Protein AF-A0A2S0N6L7-F1 (afdb_monomer_lite)

pLDDT: mean 71.46, std 18.91, range [48.66, 95.94]

Secondary structure (DSSP, 8-state):
--HHHHHHHHHSSS-HHHHHHHHHTTT-HHHHHHHHHHHHHHHHHT--TTSHHHHHHTS--S-----

Foldseek 3Di:
DPPVVVVVVVPQDPDVVSVVLCVVVVNDPVSSVVVVVVVVVVVVVVPDPPPVVVVVVVPDDDPDDDD

Sequence (67 aa):
MAQSLTAIRSAAVEDPEVEAVLAEFDGDPRRAIRALLDDIAALAEDEPAETVLTLTAAILPEAQRPG

Structure (mmCIF, N/CA/C/O backbone):
data_AF-A0A2S0N6L7-F1
#
_entry.id   AF-A0A2S0N6L7-F1
#
loop_
_atom_site.group_PDB
_atom_site.id
_atom_site.type_s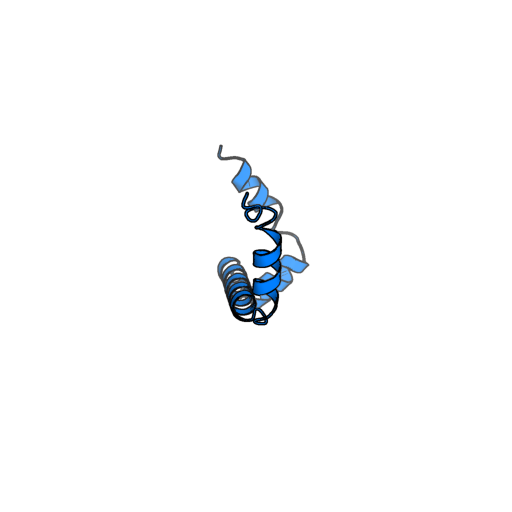ymbol
_atom_site.label_atom_id
_atom_site.label_alt_id
_atom_site.label_comp_id
_atom_site.label_asym_id
_atom_site.label_entity_id
_atom_site.label_seq_id
_atom_site.pdbx_PDB_ins_code
_atom_site.Cartn_x
_atom_site.Cartn_y
_atom_site.Cartn_z
_atom_site.occupancy
_atom_site.B_iso_or_equiv
_atom_site.auth_seq_id
_atom_site.auth_comp_id
_atom_site.auth_asym_id
_atom_site.auth_atom_id
_atom_site.pdbx_PDB_model_num
ATOM 1 N N . MET A 1 1 ? 9.654 30.367 -0.684 1.00 51.31 1 MET A N 1
ATOM 2 C CA . MET A 1 1 ? 9.258 29.071 -0.083 1.00 51.31 1 MET A CA 1
ATOM 3 C C . MET A 1 1 ? 8.958 27.991 -1.140 1.00 51.31 1 MET A C 1
ATOM 5 O O . MET A 1 1 ? 8.055 27.196 -0.948 1.00 51.31 1 MET A O 1
ATOM 9 N N . ALA A 1 2 ? 9.716 27.915 -2.244 1.00 52.59 2 ALA A N 1
ATOM 10 C CA . ALA A 1 2 ? 9.497 26.914 -3.306 1.00 52.59 2 ALA A CA 1
ATOM 11 C C . ALA A 1 2 ? 10.588 25.823 -3.362 1.00 52.59 2 ALA A C 1
ATOM 13 O O . ALA A 1 2 ? 10.498 24.902 -4.161 1.00 52.59 2 ALA A O 1
ATOM 14 N N . GLN A 1 3 ? 11.627 25.926 -2.523 1.00 52.09 3 GLN A N 1
ATOM 15 C CA . GLN A 1 3 ? 12.803 25.050 -2.599 1.00 52.09 3 GLN A CA 1
ATOM 16 C C . GLN A 1 3 ? 12.622 23.710 -1.856 1.00 52.09 3 GLN A C 1
ATOM 18 O O . GLN A 1 3 ? 13.227 22.721 -2.257 1.00 52.09 3 GLN A O 1
ATOM 23 N N . SER A 1 4 ? 11.745 23.627 -0.843 1.00 56.34 4 SER A N 1
ATOM 24 C CA . SER A 1 4 ? 11.542 22.380 -0.075 1.00 56.34 4 SER A CA 1
ATOM 25 C C . SER A 1 4 ? 10.817 21.268 -0.840 1.00 56.34 4 SER A C 1
ATOM 27 O O . SER A 1 4 ? 11.127 20.101 -0.635 1.00 56.34 4 SER A O 1
ATOM 29 N N . LEU A 1 5 ? 9.885 21.596 -1.742 1.00 53.84 5 LEU A N 1
ATOM 30 C CA . LEU A 1 5 ? 9.148 20.589 -2.524 1.00 53.84 5 LEU A CA 1
ATOM 31 C C . LEU A 1 5 ? 10.018 19.938 -3.612 1.00 53.84 5 LEU A C 1
ATOM 33 O O . LEU A 1 5 ? 9.810 18.779 -3.962 1.00 53.84 5 LEU A O 1
ATOM 37 N N . THR A 1 6 ? 11.019 20.661 -4.118 1.00 50.44 6 THR A N 1
ATOM 38 C CA . THR A 1 6 ? 11.949 20.158 -5.138 1.00 50.44 6 THR A CA 1
ATOM 39 C C . THR A 1 6 ? 12.956 19.168 -4.552 1.00 50.44 6 THR A C 1
ATOM 41 O O . THR A 1 6 ? 13.281 18.183 -5.205 1.00 50.44 6 THR A O 1
ATOM 44 N N . ALA A 1 7 ? 13.398 19.374 -3.306 1.00 49.19 7 ALA A N 1
ATOM 45 C CA . ALA A 1 7 ? 14.339 18.475 -2.634 1.00 49.19 7 ALA A CA 1
ATOM 46 C C . ALA A 1 7 ? 13.744 17.076 -2.376 1.00 49.19 7 ALA A C 1
ATOM 48 O O . ALA A 1 7 ? 14.418 16.079 -2.615 1.00 49.19 7 ALA A O 1
ATOM 49 N N . ILE A 1 8 ? 12.463 16.993 -1.989 1.00 54.00 8 ILE A N 1
ATOM 50 C CA . ILE A 1 8 ? 11.748 15.712 -1.810 1.00 54.00 8 ILE A CA 1
ATOM 51 C C . ILE A 1 8 ? 11.629 14.965 -3.147 1.00 54.00 8 ILE A C 1
ATOM 53 O O . ILE A 1 8 ? 11.789 13.752 -3.204 1.00 54.00 8 ILE A O 1
ATOM 57 N N . ARG A 1 9 ? 11.408 15.697 -4.247 1.00 53.50 9 ARG A N 1
ATOM 58 C CA . ARG A 1 9 ? 11.311 15.123 -5.597 1.00 53.50 9 ARG A CA 1
ATOM 59 C C . ARG A 1 9 ? 12.629 14.542 -6.110 1.00 53.50 9 ARG A C 1
ATOM 61 O O . ARG A 1 9 ? 12.592 13.634 -6.926 1.00 53.50 9 ARG A O 1
ATOM 68 N N . SER A 1 10 ? 13.760 15.095 -5.675 1.00 48.66 10 SER A N 1
ATOM 69 C CA . SER A 1 10 ? 15.084 14.737 -6.194 1.00 48.66 10 SER A CA 1
ATOM 70 C C . SER A 1 10 ? 15.765 13.607 -5.423 1.00 48.66 10 SER A C 1
ATOM 72 O O . SER A 1 10 ? 16.675 12.998 -5.966 1.00 48.66 10 SER A O 1
ATOM 74 N N . ALA A 1 11 ? 15.350 13.333 -4.182 1.00 52.81 11 ALA A N 1
ATOM 75 C CA . ALA A 1 11 ? 15.961 12.302 -3.338 1.00 52.81 11 ALA A CA 1
ATOM 76 C C . ALA A 1 11 ? 15.199 10.961 -3.331 1.00 52.81 11 ALA A C 1
ATOM 78 O O . ALA A 1 11 ? 15.702 9.991 -2.783 1.00 52.81 11 ALA A O 1
ATOM 79 N N . ALA A 1 12 ? 13.997 10.900 -3.914 1.00 54.78 12 ALA A N 1
ATOM 80 C CA . ALA A 1 12 ? 13.082 9.761 -3.775 1.00 54.78 12 ALA A CA 1
ATOM 81 C C . ALA A 1 12 ? 12.990 8.838 -5.010 1.00 54.78 12 ALA A C 1
ATOM 83 O O . ALA A 1 12 ? 12.096 8.000 -5.058 1.00 54.78 12 ALA A O 1
ATOM 84 N N . VAL A 1 13 ? 13.838 9.015 -6.033 1.00 55.72 13 VAL A N 1
ATOM 85 C CA . VAL A 1 13 ? 13.648 8.370 -7.356 1.00 55.72 13 VAL A CA 1
ATOM 86 C C . VAL A 1 13 ? 14.714 7.311 -7.688 1.00 55.72 13 VAL A C 1
ATOM 88 O O . VAL A 1 13 ? 14.607 6.676 -8.723 1.00 55.72 13 VAL A O 1
ATOM 91 N N . GLU A 1 14 ? 15.699 7.060 -6.818 1.00 66.88 14 GLU A N 1
ATOM 92 C CA . GLU A 1 14 ? 16.754 6.045 -7.052 1.00 66.88 14 GLU A CA 1
ATOM 93 C C . GLU A 1 14 ? 16.863 5.024 -5.906 1.00 66.88 14 GLU A C 1
ATOM 95 O O . GLU A 1 14 ? 17.939 4.504 -5.613 1.00 66.88 14 GLU A O 1
ATOM 100 N N . ASP A 1 15 ? 15.759 4.766 -5.207 1.00 83.31 15 ASP A N 1
ATOM 101 C CA . ASP A 1 15 ? 15.714 3.699 -4.210 1.00 83.31 15 ASP A CA 1
ATOM 102 C C . ASP A 1 15 ? 15.148 2.427 -4.870 1.00 83.31 15 ASP A C 1
ATOM 104 O O . ASP A 1 15 ? 13.998 2.452 -5.323 1.00 83.31 15 ASP A O 1
ATOM 108 N N . PRO A 1 16 ? 15.917 1.322 -4.948 1.00 87.00 16 PRO A N 1
ATOM 109 C CA . PRO A 1 16 ? 15.465 0.094 -5.598 1.00 87.00 16 PRO A CA 1
ATOM 110 C C . PRO A 1 16 ? 14.230 -0.513 -4.921 1.00 87.00 16 PRO A C 1
ATOM 112 O O . PRO A 1 16 ? 13.454 -1.199 -5.583 1.00 87.00 16 PRO A O 1
ATOM 115 N N . GLU A 1 17 ? 14.014 -0.260 -3.627 1.00 86.88 17 GLU A N 1
ATOM 116 C CA . GLU A 1 17 ? 12.810 -0.696 -2.917 1.00 86.88 17 GLU A CA 1
ATOM 117 C C . GLU A 1 17 ? 11.597 0.123 -3.370 1.00 86.88 17 GLU A C 1
ATOM 119 O O . GLU A 1 17 ? 10.533 -0.434 -3.645 1.00 86.88 17 GLU A O 1
ATOM 124 N N . VAL A 1 18 ? 11.767 1.438 -3.537 1.00 86.69 18 VAL A N 1
ATOM 125 C CA . VAL A 1 18 ? 10.715 2.320 -4.067 1.00 86.69 18 VAL A CA 1
ATOM 126 C C . VAL A 1 18 ? 10.395 1.970 -5.519 1.00 86.69 18 VAL A C 1
ATOM 128 O O . VAL A 1 18 ? 9.223 1.941 -5.888 1.00 86.69 18 VAL A O 1
ATOM 131 N N . GLU A 1 19 ? 11.397 1.661 -6.343 1.00 88.75 19 GLU A N 1
ATOM 132 C CA . GLU A 1 19 ? 11.186 1.214 -7.724 1.00 88.75 19 GLU A CA 1
ATOM 133 C C . GLU A 1 19 ? 10.406 -0.102 -7.796 1.00 88.75 19 GLU A C 1
ATOM 135 O O . GLU A 1 19 ? 9.498 -0.220 -8.621 1.00 88.75 19 GLU A O 1
ATOM 140 N N . ALA A 1 20 ? 10.710 -1.067 -6.919 1.00 90.50 20 ALA A N 1
ATOM 141 C CA . ALA A 1 20 ? 9.972 -2.327 -6.842 1.00 90.50 20 ALA A CA 1
ATOM 142 C C . ALA A 1 20 ? 8.496 -2.082 -6.505 1.00 90.50 20 ALA A C 1
ATOM 144 O O . ALA A 1 20 ? 7.617 -2.573 -7.212 1.00 90.50 20 ALA A O 1
ATOM 145 N N . VAL A 1 21 ? 8.225 -1.249 -5.495 1.00 89.69 21 VAL A N 1
ATOM 146 C CA . VAL A 1 21 ? 6.856 -0.866 -5.130 1.00 89.69 21 VAL A CA 1
ATOM 147 C C . VAL A 1 21 ? 6.167 -0.172 -6.302 1.00 89.69 21 VAL A C 1
ATOM 149 O O . VAL A 1 21 ? 5.057 -0.532 -6.667 1.00 89.69 21 VAL A O 1
ATOM 152 N N . LEU A 1 22 ? 6.810 0.796 -6.955 1.00 91.62 22 LEU A N 1
ATOM 153 C CA . LEU A 1 22 ? 6.201 1.487 -8.092 1.00 91.62 22 LEU A CA 1
ATOM 154 C C . LEU A 1 22 ? 5.919 0.543 -9.265 1.00 91.62 22 LEU A C 1
ATOM 156 O O . LEU A 1 22 ? 4.885 0.704 -9.913 1.00 91.62 22 LEU A O 1
ATOM 160 N N . ALA A 1 23 ? 6.773 -0.449 -9.520 1.00 93.06 23 ALA A N 1
ATOM 161 C CA . ALA A 1 23 ? 6.549 -1.451 -10.559 1.00 93.06 23 ALA A CA 1
ATOM 162 C C . ALA A 1 23 ? 5.270 -2.275 -10.317 1.00 93.06 23 ALA A C 1
ATOM 164 O O . ALA A 1 23 ? 4.570 -2.592 -11.278 1.00 93.06 23 ALA A O 1
ATOM 165 N N . GLU A 1 24 ? 4.914 -2.555 -9.060 1.00 93.56 24 GLU A N 1
ATOM 166 C CA . GLU A 1 24 ? 3.654 -3.226 -8.697 1.00 93.56 24 GLU A CA 1
ATOM 167 C C . GLU A 1 24 ? 2.410 -2.382 -9.032 1.00 93.56 24 GLU A C 1
ATOM 169 O O . GLU A 1 24 ? 1.332 -2.926 -9.276 1.00 93.56 24 GLU A O 1
ATOM 174 N N . PHE A 1 25 ? 2.555 -1.054 -9.101 1.00 95.31 25 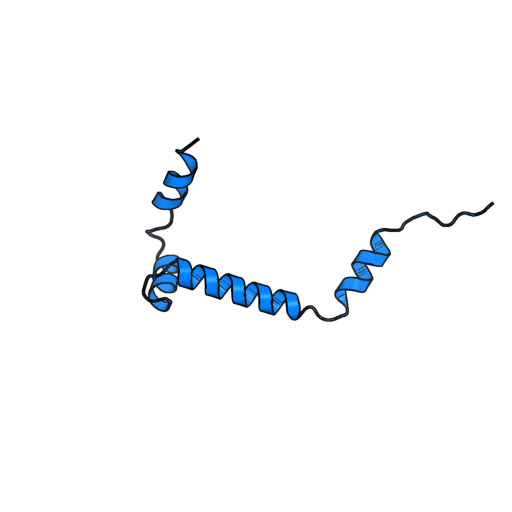PHE A N 1
ATOM 175 C CA . PHE A 1 25 ? 1.472 -0.100 -9.362 1.00 95.31 25 PHE A CA 1
ATOM 176 C C . PHE A 1 25 ? 1.568 0.575 -10.740 1.00 95.31 25 PHE A C 1
ATOM 178 O O . PHE A 1 25 ? 1.156 1.728 -10.892 1.00 95.31 25 PHE A O 1
ATOM 185 N N . ASP A 1 26 ? 2.096 -0.123 -11.752 1.00 93.06 26 ASP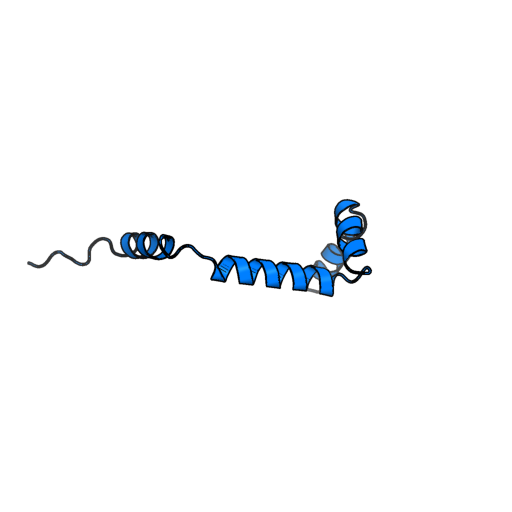 A N 1
ATOM 186 C CA . ASP A 1 26 ? 2.250 0.380 -13.132 1.00 93.06 26 ASP A CA 1
ATOM 187 C C . ASP A 1 26 ? 3.113 1.660 -13.232 1.00 93.06 26 ASP A C 1
ATOM 189 O O . ASP A 1 26 ? 2.960 2.474 -14.145 1.00 93.06 26 ASP A O 1
ATOM 193 N N . GLY A 1 27 ? 4.005 1.880 -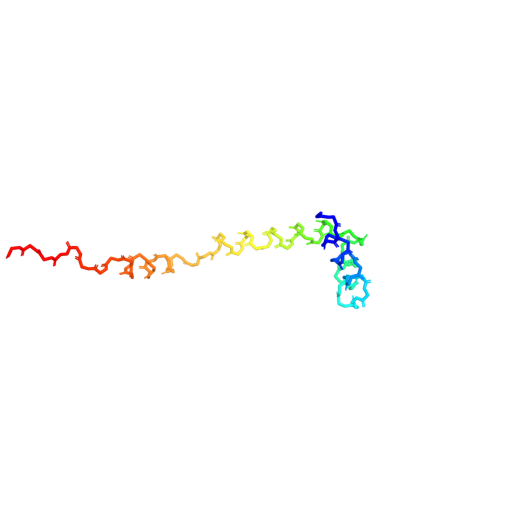12.266 1.00 90.88 27 GLY A N 1
ATOM 194 C CA . GLY A 1 27 ? 4.810 3.093 -12.145 1.00 90.88 27 GLY A CA 1
ATOM 195 C C . GLY A 1 27 ? 4.035 4.322 -11.658 1.00 90.88 27 GLY A C 1
ATOM 196 O O . GLY A 1 27 ? 4.577 5.426 -11.719 1.00 90.88 27 GLY A O 1
ATOM 197 N N . ASP A 1 28 ? 2.785 4.180 -11.193 1.00 90.56 28 ASP A N 1
ATOM 198 C CA . ASP A 1 28 ? 1.978 5.300 -10.698 1.00 90.56 28 ASP A CA 1
ATOM 199 C C . ASP A 1 28 ? 2.133 5.493 -9.174 1.00 90.56 28 ASP A C 1
ATOM 201 O O . ASP A 1 28 ? 1.464 4.817 -8.380 1.00 90.56 28 ASP A O 1
ATOM 205 N N . PRO A 1 29 ? 2.925 6.486 -8.721 1.00 89.12 29 PRO A N 1
ATOM 206 C CA . PRO A 1 29 ? 3.101 6.756 -7.296 1.00 89.12 29 PRO A CA 1
ATOM 207 C C . PRO A 1 29 ? 1.803 7.183 -6.610 1.00 89.12 29 PRO A C 1
ATOM 209 O O . PRO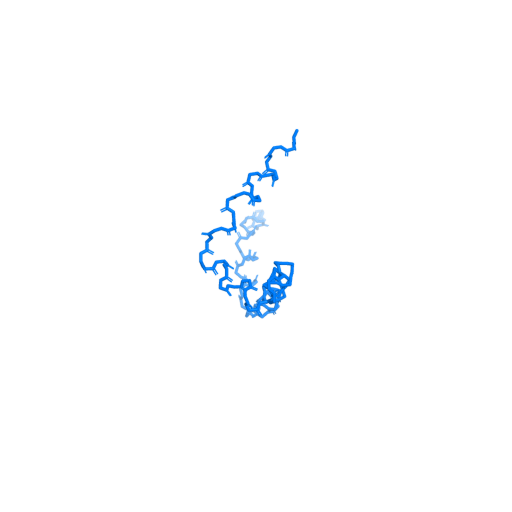 A 1 29 ? 1.624 6.942 -5.419 1.00 89.12 29 PRO A O 1
ATOM 212 N N . ARG A 1 30 ? 0.864 7.816 -7.327 1.00 93.81 30 ARG A N 1
ATOM 213 C CA . ARG A 1 30 ? -0.415 8.228 -6.730 1.00 93.81 30 ARG A CA 1
ATOM 214 C C . ARG A 1 30 ? -1.278 7.019 -6.418 1.00 93.81 30 ARG A C 1
ATOM 216 O O . ARG A 1 30 ? -2.028 7.060 -5.447 1.00 93.81 30 ARG A O 1
ATOM 223 N N . ARG A 1 31 ? -1.199 5.978 -7.245 1.00 94.06 31 ARG A N 1
ATOM 224 C CA . ARG A 1 31 ? -1.932 4.732 -7.039 1.00 94.06 31 ARG A CA 1
ATOM 225 C C . ARG A 1 31 ? -1.368 3.956 -5.853 1.00 94.06 31 ARG A C 1
ATOM 227 O O . ARG A 1 31 ? -2.150 3.580 -4.990 1.00 94.06 31 ARG A O 1
ATOM 234 N N . ALA A 1 32 ? -0.043 3.834 -5.766 1.00 92.69 32 ALA A N 1
ATOM 235 C CA . ALA A 1 32 ? 0.634 3.217 -4.625 1.00 92.69 32 ALA A CA 1
ATOM 236 C C . ALA A 1 32 ? 0.292 3.921 -3.298 1.00 92.69 32 ALA A C 1
ATOM 238 O O . ALA A 1 32 ? -0.115 3.282 -2.332 1.00 92.69 32 ALA A O 1
ATOM 239 N N . ILE A 1 33 ? 0.366 5.260 -3.267 1.00 93.62 33 ILE A N 1
ATOM 240 C CA . ILE A 1 33 ? 0.028 6.047 -2.069 1.00 93.62 33 ILE A CA 1
ATOM 241 C C . ILE A 1 33 ? -1.442 5.869 -1.674 1.00 93.62 33 ILE A C 1
ATOM 243 O O . ILE A 1 33 ? -1.743 5.779 -0.490 1.00 93.62 33 ILE A O 1
ATOM 247 N N . ARG A 1 34 ? -2.368 5.833 -2.639 1.00 95.88 34 ARG A N 1
ATOM 248 C CA . ARG A 1 34 ? -3.793 5.620 -2.339 1.00 95.88 34 ARG A CA 1
ATOM 249 C C . ARG A 1 34 ? -4.049 4.241 -1.746 1.00 95.88 34 ARG A C 1
ATOM 251 O O . ARG A 1 34 ? -4.717 4.180 -0.728 1.00 95.88 34 ARG A O 1
ATOM 258 N N . ALA A 1 35 ? -3.468 3.191 -2.327 1.00 95.38 35 ALA A N 1
ATOM 259 C CA . ALA A 1 35 ? -3.589 1.835 -1.796 1.00 95.38 35 ALA A CA 1
ATOM 260 C C . ALA A 1 35 ? -3.111 1.761 -0.336 1.00 95.38 35 ALA A C 1
ATOM 262 O O . ALA A 1 35 ? -3.831 1.270 0.522 1.00 95.38 35 ALA A O 1
ATOM 263 N N . LEU A 1 36 ? -1.959 2.370 -0.032 1.00 94.00 36 LEU A N 1
ATOM 264 C CA . LEU A 1 36 ? -1.453 2.445 1.339 1.00 94.00 36 LEU A CA 1
ATOM 265 C C . LEU A 1 36 ? -2.406 3.188 2.291 1.00 94.00 36 LEU A C 1
ATOM 267 O O . LEU A 1 36 ? -2.584 2.781 3.435 1.00 94.00 36 LEU A O 1
ATOM 271 N N . LEU A 1 37 ? -2.994 4.302 1.850 1.00 95.94 37 LEU A N 1
ATOM 272 C CA . LEU A 1 37 ? -3.944 5.055 2.674 1.00 95.94 37 LEU A CA 1
ATOM 273 C C . LEU A 1 37 ? -5.241 4.274 2.916 1.00 95.94 37 LEU A C 1
ATOM 275 O O . LEU A 1 37 ? -5.786 4.362 4.016 1.00 95.94 37 LEU A O 1
ATOM 279 N N . ASP A 1 38 ? -5.705 3.513 1.925 1.00 95.25 38 ASP A N 1
ATOM 280 C CA . ASP A 1 38 ? -6.874 2.641 2.053 1.00 95.25 38 ASP A CA 1
ATOM 281 C C . ASP A 1 38 ? -6.598 1.509 3.062 1.00 95.25 38 ASP A C 1
ATOM 283 O O . ASP A 1 38 ? -7.419 1.265 3.947 1.00 95.25 38 ASP A O 1
ATOM 287 N N . ASP A 1 39 ? -5.411 0.893 3.014 1.00 93.94 39 ASP A N 1
ATOM 288 C CA . ASP A 1 39 ? -4.992 -0.137 3.975 1.00 93.94 39 ASP A CA 1
ATOM 289 C C . ASP A 1 39 ? -4.901 0.415 5.407 1.00 93.94 39 ASP A C 1
ATOM 291 O O . ASP A 1 39 ? -5.360 -0.214 6.361 1.00 93.94 39 ASP A O 1
ATOM 295 N N . ILE A 1 40 ? -4.349 1.622 5.580 1.00 92.94 40 ILE A N 1
ATOM 296 C CA . ILE A 1 40 ? -4.289 2.296 6.887 1.00 92.94 40 ILE A CA 1
ATOM 297 C C . ILE A 1 40 ? -5.696 2.597 7.413 1.00 92.94 40 ILE A C 1
ATOM 299 O O . ILE A 1 40 ? -5.944 2.438 8.608 1.00 92.94 40 ILE A O 1
ATOM 303 N N . ALA A 1 41 ? -6.612 3.037 6.547 1.00 92.88 41 ALA A N 1
ATOM 304 C CA . ALA A 1 41 ? -7.994 3.294 6.937 1.00 92.88 41 ALA A CA 1
ATOM 305 C C . ALA A 1 41 ? -8.689 2.007 7.402 1.00 92.88 41 ALA A C 1
ATOM 307 O O . ALA A 1 41 ? -9.313 2.010 8.460 1.00 92.88 41 ALA A O 1
ATOM 308 N N . ALA A 1 42 ? -8.501 0.899 6.679 1.00 92.06 42 ALA A N 1
ATOM 309 C CA . ALA A 1 42 ? -9.026 -0.405 7.073 1.00 92.06 42 ALA A CA 1
ATOM 310 C C . ALA A 1 42 ? -8.483 -0.854 8.440 1.00 92.06 42 ALA A C 1
ATOM 312 O O . ALA A 1 42 ? -9.251 -1.272 9.300 1.00 92.06 42 ALA A O 1
ATOM 313 N N . LEU A 1 43 ? -7.178 -0.690 8.685 1.00 89.75 43 LEU A N 1
ATOM 314 C CA . LEU A 1 43 ? -6.563 -1.006 9.980 1.00 89.75 43 LEU A CA 1
ATOM 315 C C . LEU A 1 43 ? -7.095 -0.137 11.127 1.00 89.75 43 LEU A C 1
ATOM 317 O O . LEU A 1 43 ? -7.201 -0.614 12.253 1.00 89.75 43 LEU A O 1
ATOM 321 N N . ALA A 1 44 ? -7.420 1.129 10.860 1.00 87.94 44 ALA A N 1
ATOM 322 C CA . ALA A 1 44 ? -7.992 2.028 11.859 1.00 87.94 44 ALA A CA 1
ATOM 323 C C . ALA A 1 44 ? -9.450 1.676 12.209 1.00 87.94 44 ALA A C 1
ATOM 325 O O . ALA A 1 44 ? -9.890 1.924 13.331 1.00 87.94 44 ALA A O 1
ATOM 326 N N . GLU A 1 45 ? -10.200 1.111 11.262 1.00 82.69 45 GLU A N 1
ATOM 327 C CA . GLU A 1 45 ? -11.556 0.602 11.495 1.00 82.69 45 GLU A CA 1
ATOM 328 C C . GLU A 1 45 ? -11.555 -0.735 12.259 1.00 82.69 45 GLU A C 1
ATOM 330 O O . GLU A 1 45 ? -12.501 -1.011 12.997 1.00 82.69 45 GLU A O 1
ATOM 335 N N . ASP A 1 46 ? -10.477 -1.516 12.142 1.00 71.25 46 ASP A N 1
ATOM 336 C CA . ASP A 1 46 ? -10.283 -2.826 12.784 1.00 71.25 46 ASP A CA 1
ATOM 337 C C . ASP A 1 46 ? -9.734 -2.754 14.227 1.00 71.25 46 ASP A C 1
ATOM 339 O O . ASP A 1 46 ? -9.340 -3.779 14.794 1.00 71.25 46 ASP A O 1
ATOM 343 N N . GLU A 1 47 ? -9.717 -1.570 14.859 1.00 59.22 47 GLU A N 1
ATOM 344 C CA . GLU A 1 47 ? -9.356 -1.434 16.277 1.00 59.22 47 GLU A CA 1
ATOM 345 C C . GLU A 1 47 ? -10.141 -2.457 17.125 1.00 59.22 47 GLU A C 1
ATOM 347 O O . GLU A 1 47 ? -11.381 -2.433 17.142 1.00 59.22 47 GLU A O 1
ATOM 352 N N . PRO A 1 48 ? -9.464 -3.356 17.872 1.00 55.91 48 PRO A N 1
ATOM 353 C CA . PRO A 1 48 ? -10.160 -4.207 18.816 1.00 55.91 48 PRO A CA 1
ATOM 354 C C . PRO A 1 48 ? -10.862 -3.282 19.809 1.00 55.91 48 PRO A C 1
ATOM 356 O O . PRO A 1 48 ? -10.244 -2.373 20.365 1.00 55.91 48 PRO A O 1
ATOM 359 N N . ALA A 1 49 ? -12.152 -3.517 20.054 1.00 55.38 49 ALA A N 1
ATOM 360 C CA . ALA A 1 49 ? -13.029 -2.706 20.910 1.00 55.38 49 ALA A CA 1
ATOM 361 C C . ALA A 1 49 ? -12.533 -2.474 22.366 1.00 55.38 49 ALA A C 1
ATOM 363 O O . ALA A 1 49 ? -13.248 -1.902 23.187 1.00 55.38 49 ALA A O 1
ATOM 364 N N . GLU A 1 50 ? -11.324 -2.914 22.710 1.00 52.56 50 GLU A N 1
ATOM 365 C CA . GLU A 1 50 ? -10.723 -2.931 24.036 1.00 52.56 50 GLU A CA 1
ATOM 366 C C . GLU A 1 50 ? -9.756 -1.751 24.300 1.00 52.56 50 GLU A C 1
ATOM 368 O O . GLU A 1 50 ? -9.561 -1.370 25.455 1.00 52.56 50 GLU A O 1
ATOM 373 N N . THR A 1 51 ? -9.205 -1.082 23.277 1.00 51.94 51 THR A N 1
ATOM 374 C CA . THR A 1 51 ? -8.182 -0.029 23.492 1.00 51.94 51 THR A CA 1
ATOM 375 C C . THR A 1 51 ? -8.770 1.321 23.941 1.00 51.94 51 THR A C 1
ATOM 377 O O . THR A 1 51 ? -8.131 2.079 24.678 1.00 51.94 51 THR A O 1
ATOM 380 N N . VAL A 1 52 ? -10.023 1.624 23.581 1.00 50.16 52 VAL A N 1
ATOM 381 C CA . VAL A 1 52 ? -10.656 2.935 23.855 1.00 50.16 52 VAL A CA 1
ATOM 382 C C . VAL A 1 52 ? -11.001 3.141 25.343 1.00 50.16 52 VAL A C 1
ATOM 384 O O . VAL A 1 52 ? -11.050 4.281 25.816 1.00 50.16 52 VAL A O 1
ATOM 387 N N . LEU A 1 53 ? -11.162 2.064 26.122 1.00 50.38 53 LEU A N 1
ATOM 388 C CA . LEU A 1 53 ? -11.460 2.144 27.562 1.00 50.38 53 LEU A CA 1
ATOM 389 C C . LEU A 1 53 ? -10.243 2.536 28.420 1.00 50.38 53 LEU A C 1
ATOM 391 O O . LEU A 1 53 ? -10.410 3.100 29.502 1.00 50.38 53 LEU A O 1
ATOM 395 N N . THR A 1 54 ? -9.017 2.306 27.944 1.00 50.69 54 THR A N 1
ATOM 396 C CA . THR A 1 54 ? -7.807 2.583 28.741 1.00 50.69 54 THR A CA 1
ATOM 397 C C . THR A 1 54 ? -7.368 4.049 28.643 1.00 50.69 54 THR A C 1
ATOM 399 O O . THR A 1 54 ? -6.912 4.629 29.629 1.00 50.69 54 THR A O 1
ATOM 402 N N . LEU A 1 55 ? -7.573 4.701 27.492 1.00 52.06 55 LEU A N 1
ATOM 403 C CA . LEU A 1 55 ? -7.241 6.123 27.318 1.00 52.06 55 LEU A CA 1
ATOM 404 C C . LEU A 1 55 ? -8.247 7.069 27.989 1.00 52.06 55 LEU A C 1
ATOM 406 O O . LEU A 1 55 ? -7.864 8.157 28.411 1.00 52.06 55 LEU A O 1
ATOM 410 N N . THR A 1 56 ? -9.508 6.663 28.159 1.00 54.28 56 THR A N 1
ATOM 411 C CA . THR A 1 56 ? -10.507 7.476 28.876 1.00 54.28 56 THR A CA 1
ATOM 412 C C . THR A 1 56 ? -10.309 7.446 30.393 1.00 54.28 56 THR A C 1
ATOM 414 O O . THR A 1 56 ? -10.481 8.476 31.044 1.00 54.28 56 THR A O 1
ATOM 417 N N . ALA A 1 57 ? -9.869 6.319 30.961 1.00 52.59 57 ALA A N 1
ATOM 418 C CA . ALA A 1 57 ? -9.579 6.210 32.393 1.00 52.59 57 ALA A CA 1
ATOM 419 C C . ALA A 1 57 ? -8.339 7.019 32.830 1.00 52.59 57 ALA A C 1
ATOM 421 O O . ALA A 1 57 ? -8.262 7.457 33.976 1.00 52.59 57 ALA A O 1
ATOM 422 N N . ALA A 1 58 ? -7.385 7.263 31.925 1.00 54.94 58 ALA A N 1
ATOM 423 C CA . ALA A 1 58 ? -6.157 8.000 32.230 1.00 54.94 58 ALA A CA 1
ATOM 424 C C . ALA A 1 58 ? -6.315 9.537 32.225 1.00 54.94 58 ALA A C 1
ATOM 426 O O . ALA A 1 58 ? -5.448 10.235 32.749 1.00 54.94 58 ALA A O 1
ATOM 427 N N . ILE A 1 59 ? -7.397 10.081 31.648 1.00 57.66 59 ILE A N 1
ATOM 428 C CA . ILE A 1 59 ? -7.565 11.535 31.430 1.00 57.66 59 ILE A CA 1
ATOM 429 C C . ILE A 1 59 ? -8.316 12.239 32.580 1.00 57.66 59 ILE A C 1
ATOM 431 O O . ILE A 1 59 ? -8.279 13.464 32.671 1.00 57.66 59 ILE A O 1
ATOM 435 N N . LEU A 1 60 ? -8.928 11.507 33.519 1.00 55.84 60 LEU A N 1
ATOM 436 C CA . LEU A 1 60 ? -9.593 12.103 34.690 1.00 55.84 60 LEU A CA 1
ATOM 437 C C . LEU A 1 60 ? -8.965 11.674 36.029 1.00 55.84 60 LEU A C 1
ATOM 439 O O . LEU A 1 60 ? -9.590 10.928 36.786 1.00 55.84 60 LEU A O 1
ATOM 443 N N . PRO A 1 61 ? -7.776 12.179 36.404 1.00 52.50 61 PRO A N 1
ATOM 444 C CA . PRO A 1 61 ? -7.404 12.244 37.805 1.00 52.50 61 PRO A CA 1
ATOM 445 C C . PRO A 1 61 ? -8.059 13.487 38.445 1.00 52.50 61 PRO A C 1
ATOM 447 O O . PRO A 1 61 ? -7.945 14.599 37.943 1.00 52.50 61 PRO A O 1
ATOM 450 N N . GLU A 1 62 ? -8.724 13.291 39.586 1.00 56.72 62 GLU A N 1
ATOM 451 C CA . GLU A 1 62 ? -9.026 14.330 40.596 1.00 56.72 62 GLU A CA 1
ATOM 452 C C . GLU A 1 62 ? -10.242 15.277 40.455 1.00 56.72 62 GLU A C 1
ATOM 454 O O . GLU A 1 62 ? -10.244 16.349 41.055 1.00 56.72 62 GLU A O 1
ATOM 459 N N . ALA A 1 63 ? -11.359 14.888 39.834 1.00 51.38 63 ALA A N 1
ATOM 460 C CA . ALA A 1 63 ? -12.624 15.635 40.026 1.00 51.38 63 ALA A CA 1
ATOM 461 C C . ALA A 1 63 ? -13.529 15.083 41.153 1.00 51.38 63 ALA A C 1
ATOM 463 O O . ALA A 1 63 ? -14.719 15.393 41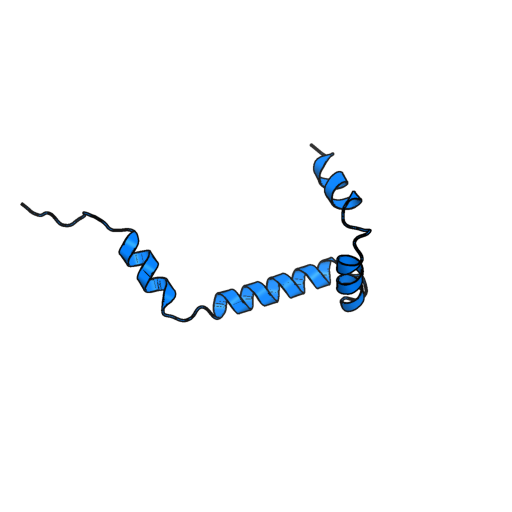.214 1.00 51.38 63 ALA A O 1
ATOM 464 N N . GLN A 1 64 ? -12.990 14.268 42.069 1.00 57.25 64 GLN A N 1
ATOM 465 C CA . GLN A 1 64 ? -13.756 13.705 43.186 1.00 57.25 64 GLN A CA 1
ATOM 466 C C . GLN A 1 64 ? -13.030 13.875 44.533 1.00 57.25 64 GLN A C 1
ATOM 468 O O . GLN A 1 64 ? -12.514 12.929 45.119 1.00 57.25 64 GLN A O 1
ATOM 473 N N . ARG A 1 65 ? -13.040 15.100 45.064 1.00 57.03 65 ARG A N 1
ATOM 474 C CA . ARG A 1 65 ? -13.132 15.315 46.515 1.00 57.03 65 ARG A CA 1
ATOM 475 C C . ARG A 1 65 ? -14.283 16.281 46.805 1.00 57.03 65 ARG A C 1
ATOM 477 O O . ARG A 1 65 ? -14.098 17.487 46.655 1.00 57.03 65 ARG A O 1
ATOM 484 N N . PRO A 1 66 ? -15.476 15.788 47.176 1.00 52.47 66 PRO A N 1
ATOM 485 C CA . PRO A 1 66 ? -16.446 16.612 47.875 1.00 52.47 66 PRO A CA 1
ATOM 486 C C . PRO A 1 66 ? -16.026 16.740 49.348 1.00 52.47 66 PRO A C 1
ATOM 488 O O . PRO A 1 66 ? -15.661 15.735 49.950 1.00 52.47 66 PRO A O 1
ATOM 491 N N . GLY A 1 67 ? -16.087 17.975 49.862 1.00 50.88 67 GLY A N 1
ATOM 492 C CA . GLY A 1 67 ? -16.339 18.352 51.267 1.00 50.88 67 GLY A CA 1
ATOM 493 C C . GLY A 1 67 ? -15.615 17.594 52.367 1.00 50.88 67 GLY A C 1
ATOM 494 O O . GLY A 1 67 ? -16.120 16.519 52.747 1.00 50.88 67 GLY A O 1
#

Organism: NCBI:txid1868589

Radius of gyration: 21.9 Å; chains: 1; bounding box: 33×33×64 Å